Protein AF-A0A6I1W1V6-F1 (afdb_monomer_lite)

Structure (mmCIF, N/CA/C/O backbone):
data_AF-A0A6I1W1V6-F1
#
_entry.id   AF-A0A6I1W1V6-F1
#
loop_
_atom_site.group_PDB
_atom_site.id
_atom_site.type_symbol
_atom_site.label_atom_id
_atom_site.label_alt_id
_atom_site.label_comp_id
_atom_site.label_asym_id
_atom_site.label_entity_id
_atom_site.label_seq_id
_atom_site.pdbx_PDB_ins_code
_atom_site.Cartn_x
_atom_site.Cartn_y
_atom_site.Cartn_z
_atom_site.occupancy
_atom_site.B_iso_or_equiv
_atom_site.auth_seq_id
_atom_site.auth_comp_id
_atom_site.auth_asym_id
_atom_site.auth_atom_id
_atom_site.pdbx_PDB_model_num
ATOM 1 N N . GLN A 1 1 ? 34.020 5.504 -36.850 1.00 61.84 1 GLN A N 1
ATOM 2 C CA . GLN A 1 1 ? 33.379 4.233 -36.441 1.00 61.84 1 GLN A CA 1
ATOM 3 C C . GLN A 1 1 ? 32.957 4.231 -34.964 1.00 61.84 1 GLN A C 1
ATOM 5 O O . GLN A 1 1 ? 31.837 3.831 -34.695 1.00 61.84 1 GLN A O 1
ATOM 10 N N . ALA A 1 2 ? 33.745 4.798 -34.035 1.00 75.88 2 ALA A N 1
ATOM 11 C CA . ALA A 1 2 ? 33.396 4.894 -32.603 1.00 75.88 2 ALA A CA 1
ATOM 12 C C . ALA A 1 2 ? 32.004 5.492 -32.283 1.00 75.88 2 ALA A C 1
ATOM 14 O O . ALA A 1 2 ? 31.301 4.976 -31.425 1.00 75.88 2 ALA A O 1
ATOM 15 N N . ARG A 1 3 ? 31.559 6.539 -32.998 1.00 81.06 3 ARG A N 1
ATOM 16 C CA . ARG A 1 3 ? 30.233 7.154 -32.771 1.00 81.06 3 ARG A CA 1
ATOM 17 C C . ARG A 1 3 ? 29.053 6.202 -33.002 1.00 81.06 3 ARG A C 1
ATOM 19 O O . ARG A 1 3 ? 28.064 6.324 -32.296 1.00 81.06 3 ARG A O 1
ATOM 26 N N . LEU A 1 4 ? 29.154 5.265 -33.951 1.00 87.44 4 LEU A N 1
ATOM 27 C CA . LEU A 1 4 ? 28.077 4.309 -34.238 1.00 87.44 4 LEU A CA 1
ATOM 28 C C . LEU A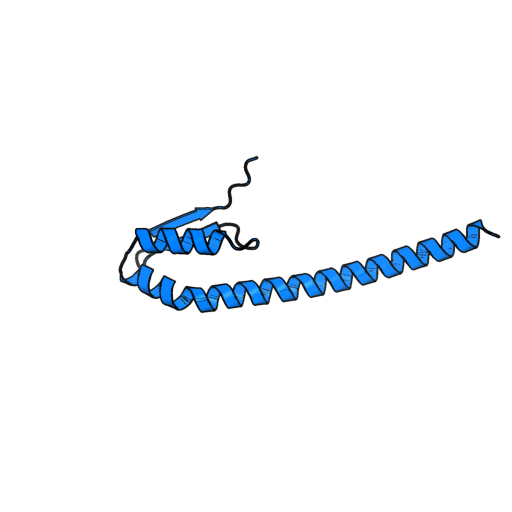 1 4 ? 27.977 3.260 -33.127 1.00 87.44 4 LEU A C 1
ATOM 30 O O . LEU A 1 4 ? 26.888 2.973 -32.648 1.00 87.44 4 LEU A O 1
ATOM 34 N N . THR A 1 5 ? 29.119 2.751 -32.665 1.00 92.44 5 THR A N 1
ATOM 35 C CA . THR A 1 5 ? 29.193 1.807 -31.542 1.00 92.44 5 THR A CA 1
ATOM 36 C C . THR A 1 5 ? 28.627 2.411 -30.259 1.00 92.44 5 THR A C 1
ATOM 38 O O . THR A 1 5 ? 27.883 1.742 -29.550 1.00 92.44 5 THR A O 1
ATOM 41 N N . VAL A 1 6 ? 28.918 3.687 -29.989 1.00 90.94 6 VAL A N 1
ATOM 42 C CA . VAL A 1 6 ? 28.359 4.404 -28.832 1.00 90.94 6 VAL A CA 1
ATOM 43 C C . VAL A 1 6 ? 26.844 4.571 -28.962 1.00 90.94 6 VAL A C 1
ATOM 45 O O . VAL A 1 6 ? 26.133 4.362 -27.987 1.00 90.94 6 VAL A O 1
ATOM 48 N N . LEU A 1 7 ? 26.337 4.883 -30.158 1.00 93.88 7 LEU A N 1
ATOM 49 C CA . LEU A 1 7 ? 24.898 5.019 -30.414 1.00 93.88 7 LEU A CA 1
ATOM 50 C C . LEU A 1 7 ? 24.149 3.695 -30.224 1.00 93.88 7 LEU A C 1
ATOM 52 O O . LEU A 1 7 ? 23.086 3.667 -29.611 1.00 93.88 7 LEU A O 1
ATOM 56 N N . VAL A 1 8 ? 24.730 2.596 -30.707 1.00 92.94 8 VAL A N 1
ATOM 57 C CA . VAL A 1 8 ? 24.174 1.248 -30.537 1.00 92.94 8 VAL A CA 1
ATOM 58 C C . VAL A 1 8 ? 24.210 0.827 -29.067 1.00 92.94 8 VAL A C 1
ATOM 60 O O . VAL A 1 8 ? 23.207 0.344 -28.551 1.00 92.94 8 VAL A O 1
ATOM 63 N N . GLY A 1 9 ? 25.325 1.061 -28.370 1.00 94.00 9 GLY A N 1
ATOM 64 C CA . GLY A 1 9 ? 25.440 0.786 -26.937 1.00 94.00 9 GLY A CA 1
ATOM 65 C C . GLY A 1 9 ? 24.460 1.608 -26.097 1.00 94.00 9 GLY A C 1
ATOM 66 O O . GLY A 1 9 ? 23.838 1.068 -25.188 1.00 94.00 9 GLY A O 1
ATOM 67 N N . PHE A 1 10 ? 24.262 2.882 -26.442 1.00 94.06 10 PHE A N 1
ATOM 68 C CA . PHE A 1 10 ? 23.278 3.747 -25.795 1.00 94.06 10 PHE A CA 1
ATOM 69 C C . PHE A 1 10 ? 21.853 3.228 -26.001 1.00 94.06 10 PHE A C 1
ATOM 71 O O . PHE A 1 10 ? 21.134 3.048 -25.025 1.00 94.06 10 PHE A O 1
ATOM 78 N N . ALA A 1 11 ? 21.468 2.904 -27.240 1.00 94.75 11 ALA A N 1
ATOM 79 C CA . ALA A 1 11 ? 20.134 2.387 -27.545 1.00 94.75 11 ALA A CA 1
ATOM 80 C C . ALA A 1 11 ? 19.840 1.058 -26.828 1.00 94.75 11 ALA A C 1
ATOM 82 O O . ALA A 1 11 ? 18.756 0.879 -26.272 1.00 94.75 11 ALA A O 1
ATOM 83 N N . LEU A 1 12 ? 20.816 0.146 -26.799 1.00 95.12 12 LEU A N 1
ATOM 84 C CA . LEU A 1 12 ? 20.711 -1.113 -26.062 1.00 95.12 12 LEU A CA 1
ATOM 85 C C . LEU A 1 12 ? 20.611 -0.872 -24.552 1.00 95.12 12 LEU A C 1
ATOM 87 O O . LEU A 1 12 ? 19.756 -1.465 -23.904 1.00 95.12 12 LEU A O 1
ATOM 91 N N . GLY A 1 13 ? 21.429 0.029 -24.002 1.00 94.50 13 GLY A N 1
ATOM 92 C CA . GLY A 1 13 ? 21.373 0.413 -22.592 1.00 94.50 13 GLY A CA 1
ATOM 93 C C . GLY A 1 13 ? 20.013 0.991 -22.206 1.00 94.50 13 GLY A C 1
ATOM 94 O O . GLY A 1 13 ? 19.413 0.536 -21.240 1.00 94.50 13 GLY A O 1
ATOM 95 N N . THR A 1 14 ? 19.473 1.916 -23.004 1.00 94.56 14 THR A N 1
ATOM 96 C CA . THR A 1 14 ? 18.138 2.491 -22.781 1.00 94.56 14 THR A CA 1
ATOM 97 C C . THR A 1 14 ? 17.042 1.429 -22.842 1.00 94.56 14 THR A C 1
ATOM 99 O O . THR A 1 14 ? 16.163 1.413 -21.984 1.00 94.56 14 THR A O 1
ATOM 102 N N . MET A 1 15 ? 17.092 0.519 -23.818 1.00 95.75 15 MET A N 1
ATOM 103 C CA . MET A 1 15 ? 16.110 -0.562 -23.931 1.00 95.75 15 MET A CA 1
ATOM 104 C C . MET A 1 15 ? 16.162 -1.500 -22.719 1.00 95.75 15 MET A C 1
ATOM 106 O O . MET A 1 15 ? 15.120 -1.829 -22.153 1.00 95.75 15 MET A O 1
ATOM 110 N N . LEU A 1 16 ? 17.364 -1.877 -22.279 1.00 94.50 16 LEU A N 1
ATOM 111 C CA . LEU A 1 16 ? 17.555 -2.708 -21.092 1.00 94.50 16 LEU A CA 1
ATOM 112 C C . LEU A 1 16 ? 17.065 -2.004 -19.821 1.00 94.50 16 LEU A C 1
ATOM 114 O O . LEU A 1 16 ? 16.382 -2.636 -19.019 1.00 94.50 16 LEU A O 1
ATOM 118 N N . SER A 1 17 ? 17.332 -0.704 -19.663 1.00 92.38 17 SER A N 1
ATOM 119 C CA . SER A 1 17 ? 16.819 0.083 -18.535 1.00 92.38 17 SER A CA 1
ATOM 120 C C . SER A 1 17 ? 15.291 0.124 -18.505 1.00 92.38 17 SER A C 1
ATOM 122 O O . SER A 1 17 ? 14.706 -0.035 -17.440 1.00 92.38 17 SER A O 1
ATOM 124 N N . LEU A 1 18 ? 14.622 0.277 -19.653 1.00 93.50 18 LEU A N 1
ATOM 125 C CA . LEU A 1 18 ? 13.154 0.254 -19.714 1.00 93.50 18 LEU A CA 1
ATOM 126 C C . LEU A 1 18 ? 12.574 -1.103 -19.290 1.00 93.50 18 LEU A C 1
ATOM 128 O O . LEU A 1 18 ? 11.568 -1.147 -18.584 1.00 93.50 18 LEU A O 1
ATOM 132 N N . VAL A 1 19 ? 13.214 -2.206 -19.692 1.00 91.81 19 VAL A N 1
ATOM 133 C CA . VAL A 1 19 ? 12.812 -3.558 -19.271 1.00 91.81 19 VAL A CA 1
ATOM 134 C C . VAL A 1 19 ? 13.013 -3.744 -17.766 1.00 91.81 19 VAL A C 1
ATOM 136 O O . VAL A 1 19 ? 12.112 -4.253 -17.102 1.00 91.81 19 VAL A O 1
ATOM 139 N N . GLN A 1 20 ? 14.154 -3.307 -17.224 1.00 89.62 20 GLN A N 1
ATOM 140 C CA . GLN A 1 20 ? 14.446 -3.369 -15.787 1.00 89.62 20 GLN A CA 1
ATOM 141 C C . GLN A 1 20 ? 13.400 -2.604 -14.971 1.00 89.62 20 GLN A C 1
ATOM 143 O O . GLN A 1 20 ? 12.779 -3.194 -14.096 1.00 89.62 20 GLN A O 1
ATOM 148 N N . ILE A 1 21 ? 13.099 -1.358 -15.352 1.00 88.56 21 ILE A N 1
ATOM 149 C CA . ILE A 1 21 ? 12.067 -0.534 -14.701 1.00 88.56 21 ILE A CA 1
ATOM 150 C C . ILE A 1 21 ? 10.702 -1.240 -14.703 1.00 88.56 21 ILE A C 1
ATOM 152 O O . ILE A 1 21 ? 9.979 -1.200 -13.710 1.00 88.56 21 ILE A O 1
ATOM 156 N N . GLY A 1 22 ? 10.337 -1.903 -15.806 1.00 82.12 22 GLY A N 1
ATOM 157 C CA . GLY A 1 22 ? 9.083 -2.654 -15.889 1.00 82.12 22 GLY A CA 1
ATOM 158 C C . GLY A 1 22 ? 9.027 -3.855 -14.937 1.00 82.12 22 GLY A C 1
ATOM 159 O O . GLY A 1 22 ? 7.985 -4.106 -14.328 1.00 82.12 22 GLY A O 1
ATOM 160 N N . ILE A 1 23 ? 10.138 -4.582 -14.790 1.00 82.69 23 ILE A N 1
ATOM 161 C CA . ILE A 1 23 ? 10.257 -5.706 -13.848 1.00 82.69 23 ILE A CA 1
ATOM 162 C C . ILE A 1 23 ? 10.204 -5.199 -12.404 1.00 82.69 23 ILE A C 1
ATOM 164 O O . ILE A 1 23 ? 9.446 -5.749 -11.603 1.00 82.69 23 ILE A O 1
ATOM 168 N N . ASP A 1 24 ? 10.948 -4.137 -12.095 1.00 77.50 24 ASP A N 1
ATOM 169 C CA . ASP A 1 24 ? 10.984 -3.524 -10.766 1.00 77.50 24 ASP A CA 1
ATOM 170 C C . ASP A 1 24 ? 9.583 -3.054 -10.353 1.00 77.50 24 ASP A C 1
ATOM 172 O O . ASP A 1 24 ? 9.104 -3.399 -9.276 1.00 77.50 24 ASP A O 1
ATOM 176 N N . TYR A 1 25 ? 8.856 -2.393 -11.260 1.00 71.56 25 TYR A N 1
ATOM 177 C CA . TYR A 1 25 ? 7.481 -1.948 -11.022 1.00 71.56 25 TYR A CA 1
ATOM 178 C C . TYR A 1 25 ? 6.514 -3.10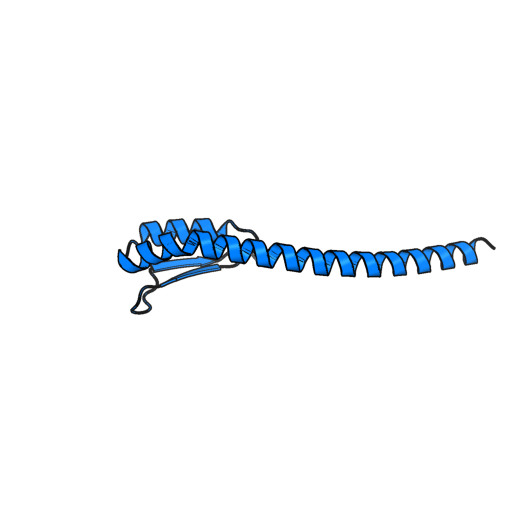5 -10.711 1.00 71.56 25 TYR A C 1
ATOM 180 O O . TYR A 1 25 ? 5.691 -3.020 -9.796 1.00 71.56 25 TYR A O 1
ATOM 188 N N . ALA A 1 26 ? 6.600 -4.207 -11.463 1.00 71.75 26 ALA A N 1
ATOM 189 C CA . ALA A 1 26 ? 5.759 -5.380 -11.227 1.00 71.75 26 ALA A CA 1
ATOM 190 C C . ALA A 1 26 ? 6.113 -6.092 -9.908 1.00 71.75 26 ALA A C 1
ATOM 192 O O . ALA A 1 26 ? 5.221 -6.582 -9.209 1.00 71.75 26 ALA A O 1
ATOM 193 N N . SER A 1 27 ? 7.403 -6.135 -9.566 1.00 69.56 27 SER A N 1
ATOM 194 C CA . SER A 1 27 ? 7.913 -6.721 -8.325 1.00 69.56 27 SER A CA 1
ATOM 195 C C . SER A 1 27 ? 7.480 -5.917 -7.095 1.00 69.56 27 SER A C 1
ATOM 197 O O . SER A 1 27 ? 6.970 -6.493 -6.131 1.00 69.56 27 SER A O 1
ATOM 199 N N . GLU A 1 28 ? 7.610 -4.591 -7.145 1.00 62.00 28 GLU A N 1
ATOM 200 C CA . GLU A 1 28 ? 7.250 -3.686 -6.049 1.00 62.00 28 GLU A CA 1
ATOM 201 C C . GLU A 1 28 ? 5.752 -3.764 -5.717 1.00 62.00 28 GLU A C 1
ATOM 203 O O . GLU A 1 28 ? 5.369 -3.966 -4.562 1.00 62.00 28 GLU A O 1
ATOM 208 N N . ASN A 1 29 ? 4.891 -3.745 -6.741 1.00 62.22 29 ASN A N 1
ATOM 209 C CA . ASN A 1 29 ? 3.440 -3.888 -6.567 1.00 62.22 29 ASN A CA 1
ATOM 210 C C . ASN A 1 29 ? 3.046 -5.204 -5.872 1.00 62.22 29 ASN A C 1
ATOM 212 O O . ASN A 1 29 ? 2.113 -5.242 -5.065 1.00 62.22 29 ASN A O 1
ATOM 216 N N . ALA A 1 30 ? 3.748 -6.300 -6.170 1.00 62.88 30 ALA A N 1
ATOM 217 C CA . ALA A 1 30 ? 3.463 -7.602 -5.576 1.00 62.88 30 ALA A CA 1
ATOM 218 C C . ALA A 1 30 ? 3.943 -7.722 -4.120 1.00 62.88 30 ALA A C 1
ATOM 220 O O . ALA A 1 30 ? 3.386 -8.534 -3.374 1.00 62.88 30 ALA A O 1
ATOM 221 N N . ALA A 1 31 ? 4.962 -6.956 -3.723 1.00 62.62 31 ALA A N 1
ATOM 222 C CA . ALA A 1 31 ? 5.456 -6.904 -2.350 1.00 62.62 31 ALA A CA 1
ATOM 223 C C . ALA A 1 31 ? 4.494 -6.112 -1.451 1.00 62.62 31 ALA A C 1
ATOM 225 O O . ALA A 1 31 ? 4.039 -6.643 -0.434 1.00 62.62 31 ALA A O 1
ATOM 226 N N . ILE A 1 32 ? 4.079 -4.919 -1.895 1.00 66.38 32 ILE A N 1
ATOM 227 C CA . ILE A 1 32 ? 3.165 -4.036 -1.150 1.00 66.38 32 ILE A CA 1
ATOM 228 C C . ILE A 1 32 ? 1.843 -4.746 -0.829 1.00 66.38 32 ILE A C 1
ATOM 230 O O . ILE A 1 32 ? 1.383 -4.739 0.312 1.00 66.38 32 ILE A O 1
ATOM 234 N N . ASN A 1 33 ? 1.231 -5.420 -1.810 1.00 67.94 33 ASN A N 1
ATOM 235 C CA . ASN A 1 33 ? -0.065 -6.069 -1.599 1.00 67.94 33 ASN A CA 1
ATOM 236 C C . ASN A 1 33 ? -0.001 -7.217 -0.573 1.00 67.94 33 ASN A C 1
ATOM 238 O O . ASN A 1 33 ? -0.956 -7.438 0.171 1.00 67.94 33 ASN A O 1
ATOM 242 N N . ARG A 1 34 ? 1.117 -7.952 -0.512 1.00 69.56 34 ARG A N 1
ATOM 243 C CA . ARG A 1 34 ? 1.301 -9.028 0.478 1.00 69.56 34 ARG A CA 1
ATOM 244 C C . ARG A 1 34 ? 1.492 -8.468 1.879 1.00 69.56 34 ARG A C 1
ATOM 246 O O . ARG A 1 34 ? 0.949 -9.024 2.829 1.00 69.56 34 ARG A O 1
ATOM 253 N N . GLU A 1 35 ? 2.235 -7.377 1.997 1.00 73.00 35 GLU A N 1
ATOM 254 C CA . GLU A 1 35 ? 2.479 -6.714 3.273 1.00 73.00 35 GLU A CA 1
ATOM 255 C C . GLU A 1 35 ? 1.189 -6.123 3.857 1.00 73.00 35 GLU A C 1
ATOM 257 O O . GLU A 1 35 ? 0.862 -6.398 5.010 1.00 73.00 35 GLU A O 1
ATOM 262 N N . ILE A 1 36 ? 0.384 -5.440 3.034 1.00 71.62 36 ILE A N 1
ATOM 263 C CA . ILE A 1 36 ? -0.939 -4.921 3.424 1.00 71.62 36 ILE A CA 1
ATOM 264 C C . ILE A 1 36 ? -1.865 -6.051 3.901 1.00 71.62 36 ILE A C 1
ATOM 266 O O . ILE A 1 36 ? -2.524 -5.916 4.931 1.00 71.62 36 ILE A O 1
ATOM 270 N N . GLN A 1 37 ? -1.910 -7.178 3.183 1.00 74.19 37 GLN A N 1
ATOM 271 C CA . GLN A 1 37 ? -2.750 -8.320 3.569 1.00 74.19 37 GLN A CA 1
ATOM 272 C C . GLN A 1 37 ? -2.289 -8.962 4.882 1.00 74.19 37 GLN A C 1
ATOM 274 O O . GLN A 1 37 ? -3.118 -9.283 5.728 1.00 74.19 37 GLN A O 1
ATOM 279 N N . SER A 1 38 ? -0.977 -9.089 5.089 1.00 72.81 38 SER A N 1
ATOM 280 C CA . SER A 1 38 ? -0.409 -9.587 6.347 1.00 72.81 38 SER A CA 1
ATOM 281 C C . SER A 1 38 ? -0.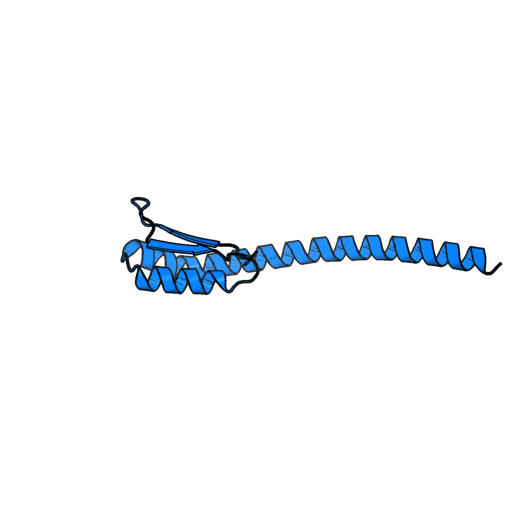762 -8.670 7.527 1.00 72.81 38 SER A C 1
ATOM 283 O O . SER A 1 38 ? -1.188 -9.136 8.583 1.00 72.81 38 SER A O 1
ATOM 285 N N . LEU A 1 39 ? -0.665 -7.350 7.336 1.00 71.88 39 LEU A N 1
ATOM 286 C CA . LEU A 1 39 ? -1.038 -6.364 8.354 1.00 71.88 39 LEU A CA 1
ATOM 287 C C . LEU A 1 39 ? -2.533 -6.404 8.688 1.00 71.88 39 LEU A C 1
ATOM 289 O O . LEU A 1 39 ? -2.895 -6.312 9.864 1.00 71.88 39 LEU A O 1
ATOM 293 N N . LEU A 1 40 ? -3.395 -6.564 7.681 1.00 69.81 40 LEU A N 1
ATOM 294 C CA . LEU A 1 40 ? -4.840 -6.703 7.874 1.00 69.81 40 LEU A CA 1
ATOM 295 C C . LEU A 1 40 ? -5.190 -7.973 8.658 1.00 69.81 40 LEU A C 1
ATOM 297 O O . LEU A 1 40 ? -5.992 -7.899 9.590 1.00 69.81 40 LEU A O 1
ATOM 301 N N . ASP A 1 41 ? -4.569 -9.105 8.328 1.00 73.25 41 ASP A N 1
ATOM 302 C CA . ASP A 1 41 ? -4.823 -10.393 8.986 1.00 73.25 41 ASP A CA 1
ATOM 303 C C . ASP A 1 41 ? -4.403 -10.374 10.469 1.00 73.25 41 ASP A C 1
ATOM 305 O O . ASP A 1 41 ? -5.166 -10.766 11.356 1.00 73.25 41 ASP A O 1
ATOM 309 N N . ILE A 1 42 ? -3.233 -9.800 10.771 1.00 72.44 42 ILE A N 1
ATOM 310 C CA . ILE A 1 42 ? -2.720 -9.674 12.147 1.00 72.44 42 ILE A CA 1
ATOM 311 C C . ILE A 1 42 ? -3.562 -8.685 12.968 1.00 72.44 42 ILE A C 1
ATOM 313 O O . ILE A 1 42 ? -3.796 -8.900 14.161 1.00 72.44 42 ILE A O 1
ATOM 317 N N . SER A 1 43 ? -4.045 -7.610 12.342 1.00 65.69 43 SER A N 1
ATOM 318 C CA . SER A 1 43 ? -4.784 -6.547 13.034 1.00 65.69 43 SER A CA 1
ATOM 319 C C . SER A 1 43 ? -6.252 -6.887 13.281 1.00 65.69 43 SER A C 1
ATOM 321 O O . SER A 1 43 ? -6.875 -6.266 14.140 1.00 65.69 43 SER A O 1
ATOM 323 N N . HIS A 1 44 ? -6.815 -7.877 12.580 1.00 66.75 44 HIS A N 1
ATOM 324 C CA . HIS A 1 44 ? -8.247 -8.183 12.635 1.00 66.75 44 HIS A CA 1
ATOM 325 C C . HIS A 1 44 ? -8.727 -8.556 14.049 1.00 66.75 44 HIS A C 1
ATOM 327 O O . HIS A 1 44 ? -9.709 -8.012 14.553 1.00 66.75 44 HIS A O 1
ATOM 333 N N . ASN A 1 45 ? -8.006 -9.452 14.725 1.00 67.31 45 ASN A N 1
ATOM 334 C CA . ASN A 1 45 ? -8.329 -9.891 16.086 1.00 67.31 45 ASN A CA 1
ATOM 335 C C . ASN A 1 45 ? -8.227 -8.772 17.148 1.00 67.31 45 ASN A C 1
ATOM 337 O O . ASN A 1 45 ? -9.183 -8.590 17.909 1.00 67.31 45 ASN A O 1
ATOM 341 N N . PRO A 1 46 ? -7.115 -8.014 17.244 1.00 60.34 46 PRO A N 1
ATOM 342 C CA . PRO A 1 46 ? -7.013 -6.904 18.190 1.00 60.34 46 PRO A CA 1
ATOM 343 C C . PRO A 1 46 ? -7.965 -5.747 17.851 1.00 60.34 46 PRO A C 1
ATOM 345 O O . PRO A 1 46 ? -8.598 -5.225 18.765 1.00 60.34 46 PRO A O 1
ATOM 348 N N . ALA A 1 47 ? -8.166 -5.405 16.572 1.00 61.03 47 ALA A N 1
ATOM 349 C CA . ALA A 1 47 ? -9.124 -4.370 16.169 1.00 61.03 47 ALA A CA 1
ATOM 350 C C . ALA A 1 47 ? -10.559 -4.725 16.583 1.00 61.03 47 ALA A C 1
ATOM 352 O O . ALA A 1 47 ? -11.276 -3.880 17.118 1.00 61.03 47 ALA A O 1
ATOM 353 N N . SER A 1 48 ? -10.957 -5.990 16.412 1.00 68.31 48 SER A N 1
ATOM 354 C CA . SER A 1 48 ? -12.275 -6.469 16.836 1.00 68.31 48 SER A CA 1
ATOM 355 C C . SER A 1 48 ? -12.455 -6.380 18.359 1.00 68.31 48 SER A C 1
ATOM 357 O O . SER A 1 48 ? -13.500 -5.939 18.831 1.00 68.31 48 SER A O 1
ATOM 359 N N . ARG A 1 49 ? -11.415 -6.702 19.146 1.00 67.81 49 ARG A N 1
ATOM 360 C CA . ARG A 1 49 ? -11.433 -6.570 20.617 1.00 67.81 49 ARG A CA 1
ATOM 361 C C . ARG A 1 49 ? -11.490 -5.122 21.096 1.00 67.81 49 ARG A C 1
ATOM 363 O O . ARG A 1 49 ? -12.171 -4.855 22.080 1.00 67.81 49 ARG A O 1
ATOM 370 N N . ILE A 1 50 ? -10.783 -4.214 20.433 1.00 63.28 50 ILE A N 1
ATOM 371 C CA . ILE A 1 50 ? -10.777 -2.782 20.755 1.00 63.28 50 ILE A CA 1
ATOM 372 C C . ILE A 1 50 ? -12.142 -2.164 20.455 1.00 63.28 50 ILE A C 1
ATOM 374 O O . ILE A 1 50 ? -12.707 -1.489 21.310 1.00 63.28 50 ILE A O 1
ATOM 378 N N . ALA A 1 51 ? -12.705 -2.456 19.280 1.00 58.78 51 ALA A N 1
ATOM 379 C CA . ALA A 1 51 ? -14.026 -1.968 18.896 1.00 58.78 51 ALA A CA 1
ATOM 380 C C . ALA A 1 51 ? -15.131 -2.469 19.845 1.00 58.78 51 ALA A C 1
ATOM 382 O O . ALA A 1 51 ? -16.079 -1.737 20.111 1.00 58.78 51 ALA A O 1
ATOM 383 N N . TYR A 1 52 ? -14.997 -3.690 20.385 1.00 58.00 52 TYR A N 1
ATOM 384 C CA . TYR A 1 52 ? -15.966 -4.255 21.332 1.00 58.00 52 TYR A CA 1
ATOM 385 C C . TYR A 1 52 ? -15.787 -3.787 22.781 1.00 58.00 52 TYR A C 1
ATOM 387 O O . TYR A 1 52 ? -16.778 -3.660 23.494 1.00 58.00 52 TYR A O 1
ATOM 395 N N . ASN A 1 53 ? -14.548 -3.568 23.234 1.00 65.50 53 ASN A N 1
ATOM 396 C CA . ASN A 1 53 ? -14.271 -3.126 24.608 1.00 65.50 53 ASN A CA 1
ATOM 397 C C . ASN A 1 53 ? -14.221 -1.601 24.756 1.00 65.50 53 ASN A C 1
ATOM 399 O O . ASN A 1 53 ? -14.133 -1.120 25.882 1.00 65.50 53 ASN A O 1
ATOM 403 N N . LEU A 1 54 ? -14.291 -0.858 23.643 1.00 62.72 54 LEU A N 1
ATOM 404 C CA . LEU A 1 54 ? -14.233 0.608 23.600 1.00 62.72 54 LEU A CA 1
ATOM 405 C C . LEU A 1 54 ? -12.994 1.167 24.316 1.00 62.72 54 LEU A C 1
ATOM 407 O O . LEU A 1 54 ? -1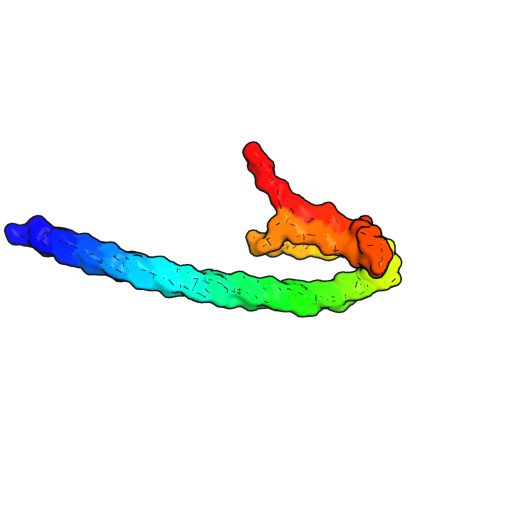3.033 2.238 24.917 1.00 62.72 54 LEU A O 1
ATOM 411 N N . ASP A 1 55 ? -11.889 0.427 24.252 1.00 71.69 55 ASP A N 1
ATOM 412 C CA . ASP A 1 55 ? -10.632 0.831 24.865 1.00 71.69 55 ASP A CA 1
ATOM 413 C C . ASP A 1 55 ? -9.907 1.791 23.917 1.00 71.69 55 ASP A C 1
ATOM 415 O O . ASP A 1 55 ? -9.203 1.389 22.985 1.00 71.69 55 ASP A O 1
ATOM 419 N N . THR A 1 56 ? -10.151 3.084 24.118 1.00 71.94 56 THR A N 1
ATOM 420 C CA . THR A 1 56 ? -9.530 4.176 23.361 1.00 71.94 56 THR A CA 1
ATOM 421 C C . THR A 1 56 ? -8.008 4.197 23.503 1.00 71.94 56 THR A C 1
ATOM 423 O O . THR A 1 56 ? -7.324 4.643 22.582 1.00 71.94 56 THR A O 1
ATOM 426 N N . GLU A 1 57 ? -7.459 3.671 24.598 1.00 76.75 57 GLU A N 1
ATOM 427 C CA . GLU A 1 57 ? -6.016 3.601 24.845 1.00 76.75 57 GLU A CA 1
ATOM 428 C C . GLU A 1 57 ? -5.372 2.509 23.975 1.00 76.75 57 GLU A C 1
ATOM 430 O O . GLU A 1 57 ? -4.431 2.777 23.221 1.00 76.75 57 GLU A O 1
ATOM 435 N N . LEU A 1 58 ? -5.961 1.309 23.952 1.00 77.31 58 LEU A N 1
ATOM 436 C CA . LEU A 1 58 ? -5.540 0.229 23.050 1.00 77.31 58 LEU A CA 1
ATOM 437 C C . LEU A 1 58 ? -5.787 0.570 21.570 1.00 77.31 58 LEU A C 1
ATOM 439 O O . LEU A 1 58 ? -4.997 0.180 20.704 1.00 77.31 58 LEU A O 1
ATOM 443 N N . ALA A 1 59 ? -6.854 1.318 21.260 1.00 81.19 59 ALA A N 1
ATOM 444 C CA . ALA A 1 59 ? -7.106 1.839 19.915 1.00 81.19 59 ALA A CA 1
ATOM 445 C C . ALA A 1 59 ? -5.970 2.754 19.446 1.00 81.19 59 ALA A C 1
ATOM 447 O O . ALA A 1 59 ? -5.500 2.632 18.312 1.00 81.19 59 ALA A O 1
ATOM 448 N N . GLN A 1 60 ? -5.505 3.644 20.322 1.00 81.31 60 GLN A N 1
ATOM 449 C CA . GLN A 1 60 ? -4.397 4.548 20.039 1.00 81.31 60 GLN A CA 1
ATOM 450 C C . GLN A 1 60 ? -3.098 3.768 19.795 1.00 81.31 60 GLN A C 1
ATOM 452 O O . GLN A 1 60 ? -2.411 4.026 18.804 1.00 81.31 60 GLN A O 1
ATOM 457 N N . GLU A 1 61 ? -2.769 2.799 20.653 1.00 83.56 61 GLU A N 1
ATOM 458 C CA . GLU A 1 61 ? -1.561 1.976 20.502 1.00 83.56 61 GLU A CA 1
ATOM 459 C C . GLU A 1 61 ? -1.555 1.179 19.196 1.00 83.56 61 GLU A C 1
ATOM 461 O O . GLU A 1 61 ? -0.556 1.190 18.470 1.00 83.56 61 GLU A O 1
ATOM 466 N N . LEU A 1 62 ? -2.678 0.541 18.850 1.00 82.12 62 LEU A N 1
ATOM 467 C CA . LEU A 1 62 ? -2.807 -0.185 17.588 1.00 82.12 62 LEU A CA 1
ATOM 468 C C . LEU A 1 62 ? -2.697 0.762 16.387 1.00 82.12 62 LEU A C 1
ATOM 470 O O . LEU A 1 62 ? -1.986 0.456 15.429 1.00 82.12 62 LEU A O 1
ATOM 474 N N . ALA A 1 63 ? -3.358 1.921 16.441 1.00 85.94 63 ALA A N 1
ATOM 475 C CA . ALA A 1 63 ? -3.314 2.902 15.363 1.00 85.94 63 ALA A CA 1
ATOM 476 C C . ALA A 1 63 ? -1.885 3.424 15.126 1.00 85.94 63 ALA A C 1
ATOM 478 O O . ALA A 1 63 ? -1.434 3.486 13.981 1.00 85.94 63 ALA A O 1
ATOM 479 N N . MET A 1 64 ? -1.139 3.716 16.196 1.00 84.38 64 MET A N 1
ATOM 480 C CA . MET A 1 64 ? 0.277 4.097 16.116 1.00 84.38 64 MET A CA 1
ATOM 481 C C . MET A 1 64 ? 1.169 2.952 15.622 1.00 84.38 64 MET A C 1
ATOM 483 O O . MET A 1 64 ? 2.100 3.193 14.856 1.00 84.38 64 MET A O 1
ATOM 487 N N . GLY A 1 65 ? 0.903 1.711 16.040 1.00 84.06 65 GLY A N 1
ATOM 488 C CA . GLY A 1 65 ? 1.636 0.530 15.580 1.00 84.06 65 GLY A CA 1
ATOM 489 C C . GLY A 1 65 ? 1.468 0.284 14.081 1.00 84.06 65 GLY A C 1
ATOM 490 O O . GLY A 1 65 ? 2.448 0.007 13.392 1.00 84.06 65 GLY A O 1
ATOM 491 N N . LEU A 1 66 ? 0.250 0.461 13.567 1.00 83.00 66 LEU A N 1
ATOM 492 C CA . LEU A 1 66 ? -0.054 0.357 12.140 1.00 83.00 66 LEU A CA 1
ATOM 493 C C . LEU A 1 66 ? 0.603 1.486 11.332 1.00 83.00 66 LEU A C 1
ATOM 495 O O . LEU A 1 66 ? 1.157 1.223 10.269 1.00 83.00 66 LEU A O 1
ATOM 499 N N . LEU A 1 67 ? 0.635 2.716 11.859 1.00 84.19 67 LEU A N 1
ATOM 500 C CA . LEU A 1 67 ? 1.290 3.851 11.192 1.00 84.19 67 LEU A CA 1
ATOM 501 C C . LEU A 1 67 ? 2.816 3.687 11.053 1.00 84.19 67 LEU A C 1
ATOM 503 O O . LEU A 1 67 ? 3.431 4.346 10.227 1.00 84.19 67 LEU A O 1
ATOM 507 N N . ARG A 1 68 ? 3.453 2.795 11.825 1.00 81.38 68 ARG A N 1
ATOM 508 C CA . ARG A 1 68 ? 4.890 2.498 11.670 1.00 81.38 68 ARG A CA 1
ATOM 509 C C . ARG A 1 68 ? 5.217 1.708 10.401 1.00 81.38 68 ARG A C 1
ATOM 511 O O . ARG A 1 68 ? 6.396 1.586 10.072 1.00 81.38 68 ARG A O 1
ATOM 518 N N . SER A 1 69 ? 4.221 1.144 9.713 1.00 77.88 69 SER A N 1
ATOM 519 C CA . SER A 1 69 ? 4.446 0.522 8.409 1.00 77.88 69 SER A CA 1
ATOM 520 C C . SER A 1 69 ? 4.614 1.613 7.343 1.00 77.88 69 SER A C 1
ATOM 522 O O . SER A 1 69 ? 3.723 2.448 7.197 1.00 77.88 69 SER A O 1
ATOM 524 N N . PRO A 1 70 ? 5.703 1.593 6.552 1.00 69.62 70 PRO A N 1
ATOM 525 C CA . PRO A 1 70 ? 6.014 2.647 5.582 1.00 69.62 70 PRO A CA 1
ATOM 526 C C . PRO A 1 70 ? 4.985 2.783 4.445 1.00 69.62 70 PRO A C 1
ATOM 528 O O . PRO A 1 70 ? 5.015 3.766 3.712 1.00 69.62 70 PRO A O 1
ATOM 531 N N . ALA A 1 71 ? 4.072 1.819 4.285 1.00 74.62 71 ALA A N 1
ATOM 532 C CA . ALA A 1 71 ? 2.991 1.873 3.300 1.00 74.62 71 ALA A CA 1
ATOM 533 C C . ALA A 1 71 ? 1.700 2.535 3.829 1.00 74.62 71 ALA A C 1
ATOM 535 O O . ALA A 1 71 ? 0.772 2.773 3.052 1.00 74.62 71 ALA A O 1
ATOM 536 N N . ILE A 1 72 ? 1.601 2.803 5.136 1.00 77.12 72 ILE A N 1
ATOM 537 C CA . ILE A 1 72 ? 0.383 3.310 5.778 1.00 77.12 72 ILE A CA 1
ATOM 538 C C . ILE A 1 72 ? 0.486 4.824 5.978 1.00 77.12 72 ILE A C 1
ATOM 540 O O . ILE A 1 72 ? 1.305 5.310 6.742 1.00 77.12 72 ILE A O 1
ATOM 544 N N . THR A 1 73 ? -0.403 5.578 5.328 1.00 84.31 73 THR A N 1
ATOM 545 C CA . THR A 1 73 ? -0.445 7.055 5.395 1.00 84.31 73 THR A CA 1
ATOM 546 C C . THR A 1 73 ? -1.380 7.590 6.484 1.00 84.31 73 THR A C 1
ATOM 548 O O . THR A 1 73 ? -1.362 8.771 6.836 1.00 84.31 73 THR A O 1
ATOM 551 N N . GLY A 1 74 ? -2.224 6.726 7.041 1.00 87.06 74 GLY A N 1
ATOM 552 C CA . GLY A 1 74 ? -3.128 7.071 8.124 1.00 87.06 74 GLY A CA 1
ATOM 553 C C . GLY A 1 74 ? -3.965 5.887 8.574 1.00 87.06 74 GLY A C 1
ATOM 554 O O . GLY A 1 74 ? -4.238 4.966 7.806 1.00 87.06 74 GLY A O 1
ATOM 555 N N . VAL A 1 75 ? -4.377 5.930 9.836 1.00 89.00 75 VAL A N 1
ATOM 556 C CA . VAL A 1 75 ? -5.168 4.887 10.486 1.00 89.00 75 VAL A CA 1
ATOM 557 C C . VAL A 1 75 ? -6.303 5.545 11.258 1.00 89.00 75 VAL A C 1
ATOM 559 O O . VAL A 1 75 ? -6.091 6.514 11.987 1.00 89.00 75 VAL A O 1
ATOM 562 N N . GLN A 1 76 ? -7.513 5.013 11.103 1.00 89.19 76 GLN A N 1
ATOM 563 C CA . GLN A 1 76 ? -8.684 5.400 11.883 1.00 89.19 76 GLN A CA 1
ATOM 564 C C . GLN A 1 76 ? -9.382 4.143 12.393 1.00 89.19 76 GLN A C 1
ATOM 566 O O . GLN A 1 76 ? -9.669 3.234 11.615 1.00 89.19 76 GLN A O 1
ATOM 571 N N . ILE A 1 77 ? -9.663 4.113 13.693 1.00 83.69 77 ILE A N 1
ATOM 572 C CA . ILE A 1 77 ? -10.434 3.059 14.352 1.00 83.69 77 ILE A CA 1
ATOM 573 C C . ILE A 1 77 ? -11.750 3.677 14.823 1.00 83.69 77 ILE A C 1
ATOM 575 O O . ILE A 1 77 ? -11.746 4.711 15.495 1.00 83.69 77 ILE A O 1
ATOM 579 N N . SER A 1 78 ? -12.868 3.046 14.470 1.00 84.38 78 SER A N 1
ATOM 580 C CA . SER A 1 78 ? -14.217 3.483 14.836 1.00 84.38 78 SER A CA 1
ATOM 581 C C . SER A 1 78 ? -15.018 2.343 15.460 1.00 84.38 78 SER A C 1
ATOM 583 O O . SER A 1 78 ? -14.787 1.180 15.126 1.00 84.38 78 SER A O 1
ATOM 585 N N . ASP A 1 79 ? -15.949 2.677 16.352 1.00 80.56 79 ASP A N 1
ATOM 586 C CA . ASP A 1 79 ? -16.907 1.721 16.917 1.00 80.56 79 ASP A CA 1
ATOM 587 C C . ASP A 1 79 ? -18.114 1.475 15.983 1.00 80.56 79 ASP A C 1
ATOM 589 O O . ASP A 1 79 ? -18.206 2.020 14.875 1.00 80.56 79 ASP A O 1
ATOM 593 N N . ASN A 1 80 ? -19.062 0.651 16.439 1.00 76.19 80 ASN A N 1
ATOM 594 C CA . ASN A 1 80 ? -20.282 0.317 15.693 1.00 76.19 80 ASN A CA 1
ATOM 595 C C . ASN A 1 80 ? -21.235 1.510 15.492 1.00 76.19 80 ASN A C 1
ATOM 597 O O . ASN A 1 80 ? -22.023 1.502 14.545 1.00 76.19 80 ASN A O 1
ATOM 601 N N . ASP A 1 81 ? -21.140 2.536 16.336 1.00 82.38 81 ASP A N 1
ATOM 602 C CA . ASP A 1 81 ? -21.911 3.779 16.248 1.00 82.38 81 ASP A CA 1
ATOM 603 C C . ASP A 1 81 ? -21.180 4.855 15.419 1.00 82.38 81 ASP A C 1
ATOM 605 O O . ASP A 1 81 ? -21.653 5.986 15.289 1.00 82.38 81 ASP A O 1
ATOM 609 N N . LYS A 1 82 ? -20.053 4.485 14.788 1.00 77.31 82 LYS A N 1
ATOM 610 C CA . LYS A 1 82 ? -19.148 5.350 14.012 1.00 77.31 82 LYS A CA 1
ATOM 611 C C . LYS A 1 82 ? -18.438 6.419 14.844 1.00 77.31 82 LYS A C 1
ATOM 613 O O . LYS A 1 82 ? -17.888 7.366 14.268 1.00 77.31 82 LYS A O 1
ATOM 618 N N . ASN A 1 83 ? -18.381 6.278 16.165 1.00 83.69 83 ASN A N 1
ATOM 619 C CA . ASN A 1 83 ? -17.533 7.142 16.975 1.00 83.69 83 ASN A CA 1
ATOM 620 C C . ASN A 1 83 ? -16.071 6.800 16.700 1.00 83.69 83 ASN A C 1
ATOM 622 O O . ASN A 1 83 ? -15.689 5.635 16.603 1.00 83.69 83 ASN A O 1
ATOM 626 N N . THR A 1 84 ? -15.240 7.827 16.546 1.00 86.00 84 THR A N 1
ATOM 627 C CA . THR A 1 84 ? -13.803 7.631 16.339 1.00 86.00 84 THR A CA 1
ATOM 628 C C . THR A 1 84 ? -13.140 7.341 17.678 1.00 86.00 84 THR A C 1
ATOM 630 O O . THR A 1 84 ? -13.164 8.188 18.566 1.00 86.00 84 THR A O 1
ATOM 633 N N . LEU A 1 85 ? -12.546 6.154 17.799 1.00 85.19 85 LEU A N 1
ATOM 634 C CA . LEU A 1 85 ? -11.811 5.717 18.986 1.00 85.19 85 LEU A CA 1
ATOM 635 C C . LEU A 1 85 ? -10.345 6.161 18.924 1.00 85.19 85 LEU A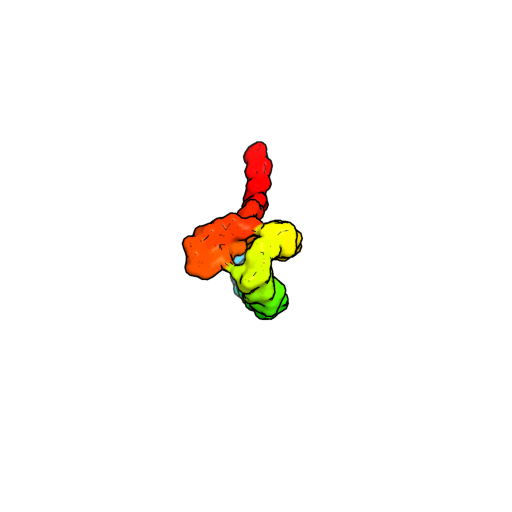 C 1
ATOM 637 O O . LEU A 1 85 ? -9.784 6.586 19.925 1.00 85.19 85 LEU A O 1
ATOM 641 N N . ALA A 1 86 ? -9.732 6.107 17.739 1.00 87.12 86 ALA A N 1
ATOM 642 C CA . ALA A 1 86 ? -8.386 6.619 17.504 1.00 87.12 86 ALA A CA 1
ATOM 643 C C . ALA A 1 86 ? -8.227 7.061 16.048 1.00 87.12 86 ALA A C 1
ATOM 645 O O . ALA A 1 86 ? -8.790 6.453 15.133 1.00 87.12 86 ALA A O 1
ATOM 646 N N . GLN A 1 87 ? -7.437 8.109 15.823 1.00 88.31 87 GLN A N 1
ATOM 647 C CA . GLN A 1 87 ? -7.054 8.559 14.490 1.00 88.31 87 GLN A CA 1
ATOM 648 C C . GLN A 1 87 ? -5.621 9.082 14.517 1.00 88.31 87 GLN A C 1
ATOM 650 O O . GLN A 1 87 ? -5.292 9.969 15.301 1.00 88.31 87 GLN A O 1
ATOM 655 N N . VAL A 1 88 ? -4.785 8.549 13.632 1.00 86.69 88 VAL A N 1
ATOM 656 C CA . VAL A 1 88 ? -3.412 9.010 13.416 1.00 86.69 88 VAL A CA 1
ATOM 657 C C . VAL A 1 88 ? -3.168 9.143 11.916 1.00 86.69 88 VAL A C 1
ATOM 659 O O . VAL A 1 88 ? -3.692 8.366 11.117 1.00 86.69 88 VAL A O 1
ATOM 662 N N . ARG A 1 89 ? -2.399 10.147 11.509 1.00 85.56 89 ARG A N 1
ATOM 663 C CA . ARG A 1 89 ? -1.964 10.335 10.124 1.00 85.56 89 ARG A CA 1
ATOM 664 C C . ARG A 1 89 ? -0.475 10.579 10.116 1.00 85.56 89 ARG A C 1
ATOM 666 O O . ARG A 1 89 ? 0.036 11.236 11.021 1.00 85.56 89 ARG A O 1
ATOM 673 N N . ASP A 1 90 ? 0.175 10.074 9.082 1.00 77.56 90 ASP A N 1
ATOM 674 C CA . ASP A 1 90 ? 1.527 10.488 8.765 1.00 77.56 90 ASP A CA 1
ATOM 675 C C . ASP A 1 90 ? 1.391 11.877 8.136 1.00 77.56 90 ASP A C 1
ATOM 677 O O . ASP A 1 90 ? 0.965 12.018 6.989 1.00 77.56 90 ASP A O 1
ATOM 681 N N . SER A 1 91 ? 1.559 12.924 8.946 1.00 66.56 91 SER A N 1
ATOM 682 C CA . SER A 1 91 ? 1.652 14.284 8.425 1.00 66.56 91 SER A CA 1
ATOM 683 C C . SER A 1 91 ? 3.038 14.411 7.808 1.00 66.56 91 SER A C 1
ATOM 685 O O . SER A 1 91 ? 4.011 14.385 8.562 1.00 66.56 91 SER A O 1
ATOM 687 N N . PRO A 1 92 ? 3.164 14.600 6.483 1.00 57.12 92 PRO A N 1
ATOM 688 C CA . PRO A 1 92 ? 4.406 15.124 5.962 1.00 57.12 92 PRO A CA 1
ATOM 689 C C . PRO A 1 92 ? 4.527 16.531 6.547 1.00 57.12 92 PRO A C 1
ATOM 691 O O . PRO A 1 92 ? 3.705 17.399 6.243 1.00 57.12 92 PRO A O 1
ATOM 694 N N . GLU A 1 93 ? 5.479 16.742 7.456 1.00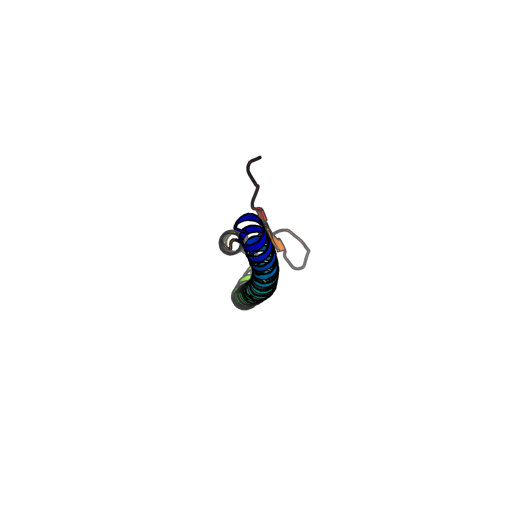 51.03 93 GLU A N 1
ATOM 695 C CA . GLU A 1 93 ? 5.903 18.098 7.786 1.00 51.03 93 GLU A CA 1
ATOM 696 C C . GLU A 1 93 ? 6.320 18.753 6.461 1.00 51.03 93 GLU A C 1
ATOM 698 O O . GLU A 1 93 ? 7.188 18.237 5.754 1.00 51.03 93 GLU A O 1
ATOM 703 N N . GLY A 1 94 ? 5.560 19.778 6.065 1.00 45.25 94 GLY A N 1
ATOM 704 C CA . GLY A 1 94 ? 5.674 20.453 4.771 1.00 45.25 94 GLY A CA 1
ATOM 705 C C . GLY A 1 94 ? 6.911 21.323 4.632 1.00 45.25 94 GLY A C 1
ATOM 706 O O . GLY A 1 94 ? 7.493 21.717 5.666 1.00 45.25 94 GLY A O 1
#

Secondary structure (DSSP, 8-state):
-HHHHHHHHHHHHHHHHHHHHHHHHHHHHHHHHHHHHHHHHHHHHHHHHHHHHT-HHHHHHHHHHHHTSTT-SEEEEE-TT--EEEEEE-----

Foldseek 3Di:
DVVVVVVVVVVVVVVVVVVVVVVVVVVVVVVVVVVVVVLCVVVVVQLVVCLVVVPLVSVAVSQVVVQPPPSDQWDWRAHPVRHTSDIDGDDPPD

pLDDT: mean 77.71, std 11.47, range [45.25, 95.75]

Radius of gyration: 22.78 Å; chains: 1; bounding box: 55×31×61 Å

Sequence (94 aa):
QARLTVLVGFALGTMLSLVQIGIDYASENAAINREIQSLLDISHNPASRIAYNLDTELAQELAMGLLRSPAITGVQISDNDKNTLAQVRDSPEG